Protein AF-A0A2D6UIX2-F1 (afdb_monomer_lite)

Sequence (149 aa):
KGGNSGFTLTWEEDSGSLEVVRDGSGESYEMKSVFNSKISDTGTYNLNSISSARSTLGELESLLTNLAANRSTVGANVSRLQNELQSLAGKITQGEMAVSRIEDADIAHESSSYASTQVRTQASIAILAQAKQLNVGVSDLLRGVNIGG

Structure (mmCIF, N/CA/C/O backbone):
data_AF-A0A2D6UIX2-F1
#
_entry.id   AF-A0A2D6UIX2-F1
#
loop_
_atom_site.group_PDB
_atom_site.id
_atom_site.type_symbol
_atom_site.label_atom_id
_atom_site.label_alt_id
_atom_site.label_comp_id
_atom_site.label_asym_id
_atom_site.label_entity_id
_atom_site.label_seq_id
_atom_site.pdbx_PDB_ins_code
_atom_site.Cartn_x
_atom_site.Cartn_y
_atom_site.Cartn_z
_atom_site.occupancy
_atom_site.B_iso_or_equiv
_atom_site.auth_seq_id
_atom_site.auth_comp_id
_atom_site.auth_asym_id
_atom_site.auth_atom_id
_atom_site.pdbx_PDB_model_num
ATOM 1 N N . LYS A 1 1 ? 46.952 9.189 -17.081 1.00 41.88 1 LYS A N 1
ATOM 2 C CA . LYS A 1 1 ? 46.404 7.810 -17.042 1.00 41.88 1 LYS A CA 1
ATOM 3 C C . LYS A 1 1 ? 45.793 7.597 -15.669 1.00 41.88 1 LYS A C 1
ATOM 5 O O . LYS A 1 1 ? 46.540 7.539 -14.708 1.00 41.88 1 LYS A O 1
ATOM 10 N N . GLY A 1 2 ? 44.471 7.565 -15.575 1.00 45.19 2 GLY A N 1
ATOM 11 C CA . GLY A 1 2 ? 43.763 7.378 -14.310 1.00 45.19 2 GLY A CA 1
ATOM 12 C C . GLY A 1 2 ? 42.306 7.057 -14.598 1.00 45.19 2 GLY A C 1
ATOM 13 O O . GLY A 1 2 ? 41.446 7.903 -14.408 1.00 45.19 2 GLY A O 1
ATOM 14 N N . GLY A 1 3 ? 42.058 5.878 -15.170 1.00 46.62 3 GLY A N 1
ATOM 15 C CA . GLY A 1 3 ? 40.711 5.321 -15.242 1.00 46.62 3 GLY A CA 1
ATOM 16 C C . GLY A 1 3 ? 40.429 4.638 -13.912 1.00 46.62 3 GLY A C 1
ATOM 17 O O . GLY A 1 3 ? 41.175 3.742 -13.523 1.00 46.62 3 GLY A O 1
ATOM 18 N N . ASN A 1 4 ? 39.412 5.097 -13.187 1.00 56.59 4 ASN A N 1
ATOM 19 C CA . ASN A 1 4 ? 38.916 4.399 -12.008 1.00 56.59 4 ASN A CA 1
ATOM 20 C C . ASN A 1 4 ? 38.183 3.131 -12.472 1.00 56.59 4 ASN A C 1
ATOM 22 O O . ASN A 1 4 ? 36.977 3.146 -12.695 1.00 56.59 4 ASN A O 1
ATOM 26 N N . SER A 1 5 ? 38.936 2.048 -12.640 1.00 60.38 5 SER A N 1
ATOM 27 C CA . SER A 1 5 ? 38.442 0.725 -13.038 1.00 60.38 5 SER A CA 1
ATOM 28 C C . SER A 1 5 ? 37.766 -0.048 -11.892 1.00 60.38 5 SER A C 1
ATOM 30 O O . SER A 1 5 ? 37.585 -1.255 -12.008 1.00 60.38 5 SER A O 1
ATOM 32 N N . GLY A 1 6 ? 37.458 0.606 -10.764 1.00 56.91 6 GLY A N 1
ATOM 33 C CA . GLY A 1 6 ? 37.039 -0.061 -9.526 1.00 56.91 6 GLY A CA 1
ATOM 34 C C . GLY A 1 6 ? 35.578 0.135 -9.120 1.00 56.91 6 GLY A C 1
ATOM 35 O O . GLY A 1 6 ? 35.125 -0.530 -8.194 1.00 56.91 6 GLY A O 1
ATOM 36 N N . PHE A 1 7 ? 34.821 1.020 -9.774 1.00 54.94 7 PHE A N 1
ATOM 37 C CA . PHE A 1 7 ? 33.424 1.258 -9.405 1.00 54.94 7 PHE A CA 1
ATOM 38 C C . PHE A 1 7 ? 32.479 0.467 -10.311 1.00 54.94 7 PHE A C 1
ATOM 40 O O . PHE A 1 7 ? 32.058 0.946 -11.362 1.00 54.94 7 PHE A O 1
ATOM 47 N N . THR A 1 8 ? 32.141 -0.753 -9.893 1.00 59.69 8 THR A N 1
ATOM 48 C CA . THR A 1 8 ? 31.061 -1.529 -10.514 1.00 59.69 8 THR A CA 1
ATOM 49 C C . THR A 1 8 ? 29.880 -1.521 -9.556 1.00 59.69 8 THR A C 1
ATOM 51 O O . THR A 1 8 ? 29.917 -2.181 -8.522 1.00 59.69 8 THR A O 1
ATOM 54 N N . LEU A 1 9 ? 28.835 -0.755 -9.877 1.00 56.12 9 LEU A N 1
ATOM 55 C CA . LEU A 1 9 ? 27.545 -0.866 -9.197 1.00 56.12 9 LEU A CA 1
ATOM 56 C C . LEU A 1 9 ? 26.911 -2.204 -9.594 1.00 56.12 9 LEU A C 1
ATOM 58 O O . LEU A 1 9 ? 26.192 -2.302 -10.590 1.00 56.12 9 LEU A O 1
ATOM 62 N N . THR A 1 10 ? 27.215 -3.262 -8.852 1.00 57.03 10 THR A N 1
ATOM 63 C CA . THR A 1 10 ? 26.415 -4.486 -8.863 1.00 57.03 10 THR A CA 1
ATOM 64 C C . THR A 1 10 ? 25.268 -4.275 -7.893 1.00 57.03 10 THR A C 1
ATOM 66 O O . THR A 1 10 ? 25.371 -4.604 -6.715 1.00 57.03 10 THR A O 1
ATOM 69 N N . TRP A 1 11 ? 24.201 -3.648 -8.389 1.00 53.22 11 TRP A N 1
ATOM 70 C CA . TRP A 1 11 ? 22.899 -3.724 -7.739 1.00 53.22 11 TRP A CA 1
ATOM 71 C C . TRP A 1 11 ? 22.540 -5.205 -7.618 1.00 53.22 11 TRP A C 1
ATOM 73 O O . TRP A 1 11 ? 22.717 -5.954 -8.582 1.00 53.22 11 TRP A O 1
ATOM 83 N N . GLU A 1 12 ? 22.135 -5.623 -6.426 1.00 51.25 12 GLU A N 1
ATOM 84 C CA . GLU A 1 12 ? 21.660 -6.975 -6.170 1.00 51.25 12 GLU A CA 1
ATOM 85 C C . GLU A 1 12 ? 20.454 -7.227 -7.083 1.00 51.25 12 GLU A C 1
ATOM 87 O O . GLU A 1 12 ? 19.449 -6.518 -7.023 1.00 51.25 12 GLU A O 1
ATOM 92 N N . GLU A 1 13 ? 20.598 -8.169 -8.011 1.00 57.62 13 GLU A N 1
ATOM 93 C CA . GLU A 1 13 ? 19.497 -8.642 -8.839 1.00 57.62 13 GLU A CA 1
ATOM 94 C C . GLU A 1 13 ? 18.745 -9.655 -7.979 1.00 57.62 13 GLU A C 1
ATOM 96 O O . GLU A 1 13 ? 19.031 -10.854 -8.015 1.00 57.62 13 GLU A O 1
ATOM 101 N N . ASP A 1 14 ? 17.853 -9.152 -7.119 1.00 58.03 14 ASP A N 1
ATOM 102 C CA . ASP A 1 14 ? 16.909 -10.018 -6.424 1.00 58.03 14 ASP A CA 1
ATOM 103 C C . ASP A 1 14 ? 16.042 -10.691 -7.497 1.00 58.03 14 ASP A C 1
ATOM 105 O O . ASP A 1 14 ? 15.174 -10.087 -8.139 1.00 58.03 14 ASP A O 1
ATOM 109 N N . SER A 1 15 ? 16.425 -11.931 -7.785 1.00 53.28 15 SER A N 1
ATOM 110 C CA . SER A 1 15 ? 15.892 -12.787 -8.841 1.00 53.28 15 SER A CA 1
ATOM 111 C C . SER A 1 15 ? 14.711 -13.616 -8.342 1.00 53.28 15 SER A C 1
ATOM 113 O O . SER A 1 15 ? 14.067 -14.306 -9.134 1.00 53.28 15 SER A O 1
ATOM 115 N N . GLY A 1 16 ? 14.386 -13.521 -7.050 1.00 59.56 16 GLY A N 1
ATOM 116 C CA . GLY A 1 16 ? 13.139 -14.030 -6.513 1.00 59.56 16 GLY A CA 1
ATOM 117 C C . GLY A 1 16 ? 12.016 -13.043 -6.797 1.00 59.56 16 GLY A C 1
ATOM 118 O O . GLY A 1 16 ? 12.032 -11.913 -6.316 1.00 59.56 16 GLY A O 1
ATOM 119 N N . SER A 1 17 ? 10.988 -13.462 -7.540 1.00 55.75 17 SER A N 1
ATOM 120 C CA . SER A 1 17 ? 9.680 -12.831 -7.345 1.00 55.75 17 SER A CA 1
ATOM 121 C C . SER A 1 17 ? 9.347 -12.981 -5.859 1.00 55.75 17 SER A C 1
ATOM 123 O O . SER A 1 17 ? 9.416 -14.093 -5.335 1.00 55.75 17 SER A O 1
ATOM 125 N N . LEU A 1 18 ? 9.059 -11.878 -5.163 1.00 58.31 18 LEU A N 1
ATOM 126 C CA . LEU A 1 18 ? 8.554 -11.954 -3.795 1.00 58.31 18 LEU A CA 1
ATOM 127 C C . LEU A 1 18 ? 7.285 -12.810 -3.832 1.00 58.31 18 LEU A C 1
ATOM 129 O O . LEU A 1 18 ? 6.291 -12.414 -4.447 1.00 58.31 18 LEU A O 1
ATOM 133 N N . GLU A 1 19 ? 7.356 -13.998 -3.229 1.00 55.19 19 GLU A N 1
ATOM 134 C CA . GLU A 1 19 ? 6.268 -14.966 -3.222 1.00 55.19 19 GLU A CA 1
ATOM 135 C C . GLU A 1 19 ? 5.041 -14.330 -2.559 1.00 55.19 19 GLU A C 1
ATOM 137 O O . GLU A 1 19 ? 5.005 -14.015 -1.371 1.00 55.19 19 GLU A O 1
ATOM 142 N N . VAL A 1 20 ? 4.076 -14.061 -3.428 1.00 60.78 20 VAL A N 1
ATOM 143 C CA . VAL A 1 20 ? 2.700 -13.624 -3.242 1.00 60.78 20 VAL A CA 1
ATOM 144 C C . VAL A 1 20 ? 2.187 -13.530 -1.796 1.00 60.78 20 VAL A C 1
ATOM 146 O O . VAL A 1 20 ? 1.861 -14.524 -1.144 1.00 60.78 20 VAL A O 1
ATOM 149 N N . VAL A 1 21 ? 1.904 -12.295 -1.373 1.00 60.84 21 VAL A N 1
ATOM 150 C CA . VAL A 1 21 ? 0.852 -12.021 -0.384 1.00 60.84 21 VAL A CA 1
ATOM 151 C C . VAL A 1 21 ? -0.492 -12.322 -1.053 1.00 60.84 21 VAL A C 1
ATOM 153 O O . VAL A 1 21 ? -0.865 -11.658 -2.023 1.00 60.84 21 VAL A O 1
ATOM 156 N N . ARG A 1 22 ? -1.204 -13.346 -0.563 1.00 58.53 22 ARG A N 1
ATOM 157 C CA . ARG A 1 22 ? -2.557 -13.694 -1.029 1.00 58.53 22 ARG A CA 1
ATOM 158 C C . ARG A 1 22 ? -3.487 -12.482 -0.907 1.00 58.53 22 ARG A C 1
ATOM 160 O O . ARG A 1 22 ? -3.584 -11.883 0.162 1.00 58.53 22 ARG A O 1
ATOM 167 N N . ASP A 1 23 ? -4.184 -12.155 -1.991 1.00 61.06 23 ASP A N 1
ATOM 168 C CA . ASP A 1 23 ? -5.339 -11.252 -1.988 1.00 61.06 23 ASP A CA 1
ATOM 169 C C . ASP A 1 23 ? -6.498 -11.903 -1.192 1.00 61.06 23 ASP A C 1
ATOM 171 O O . ASP A 1 23 ? -6.623 -13.128 -1.137 1.00 61.06 23 ASP A O 1
ATOM 175 N N . GLY A 1 24 ? -7.359 -11.089 -0.572 1.00 57.34 24 GLY A N 1
ATOM 176 C CA . GLY A 1 24 ? -8.613 -11.521 0.054 1.00 57.34 24 GLY A CA 1
ATOM 177 C C . GLY A 1 24 ? -9.616 -12.218 -0.884 1.00 57.34 24 GLY A C 1
ATOM 178 O O . GLY A 1 24 ? -10.601 -12.761 -0.391 1.00 57.34 24 GLY A O 1
ATOM 179 N N . SER A 1 25 ? -9.375 -12.242 -2.200 1.00 63.34 25 SER A N 1
ATOM 180 C CA . SER A 1 25 ? -10.104 -13.040 -3.200 1.00 63.34 25 SER A CA 1
ATOM 181 C C . SER A 1 25 ? -9.563 -14.468 -3.401 1.00 63.34 25 SER A C 1
ATOM 183 O O . SER A 1 25 ? -10.221 -15.277 -4.051 1.00 63.34 25 SER A O 1
ATOM 185 N N . GLY A 1 26 ? -8.396 -14.803 -2.834 1.00 60.62 26 GLY A N 1
ATOM 186 C CA . GLY A 1 26 ? -7.751 -16.114 -2.987 1.00 60.62 26 GLY A CA 1
ATOM 187 C C . GLY A 1 26 ? -6.836 -16.251 -4.210 1.00 60.62 26 GLY A C 1
ATOM 188 O O . GLY A 1 26 ? -6.153 -17.267 -4.325 1.00 60.62 26 GLY A O 1
ATOM 189 N N . GLU A 1 27 ? -6.765 -15.235 -5.073 1.00 63.59 27 GLU A N 1
ATOM 190 C CA . 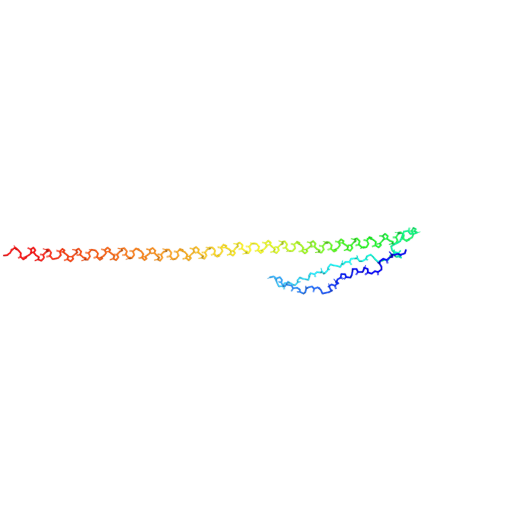GLU A 1 27 ? -5.884 -15.230 -6.243 1.00 63.59 27 GLU A CA 1
ATOM 191 C C . GLU A 1 27 ? -4.463 -14.762 -5.901 1.00 63.59 27 GLU A C 1
ATOM 193 O O . GLU A 1 27 ? -4.239 -13.831 -5.116 1.00 63.59 27 GLU A O 1
ATOM 198 N N . SER A 1 28 ? -3.484 -15.425 -6.515 1.00 55.00 28 SER A N 1
ATOM 199 C CA . SER A 1 28 ? -2.069 -15.148 -6.305 1.00 55.00 28 SER A CA 1
ATOM 200 C C . SER A 1 28 ? -1.549 -14.101 -7.295 1.00 55.00 28 SER A C 1
ATOM 202 O O . SER A 1 28 ? -1.564 -14.332 -8.500 1.00 55.00 28 SER A O 1
ATOM 204 N N . TYR A 1 29 ? -1.044 -12.964 -6.804 1.00 56.84 29 TYR A N 1
ATOM 205 C CA . TYR A 1 29 ? -0.420 -11.922 -7.631 1.00 56.84 29 TYR A CA 1
ATOM 206 C C . TYR A 1 29 ? 1.095 -11.866 -7.414 1.00 56.84 29 TYR A C 1
ATOM 208 O O . TYR A 1 29 ? 1.555 -11.422 -6.363 1.00 56.84 29 TYR A O 1
ATOM 216 N N . GLU A 1 30 ? 1.867 -12.267 -8.425 1.00 57.88 30 GLU A N 1
ATOM 217 C CA . GLU A 1 30 ? 3.325 -12.100 -8.445 1.00 57.88 30 GLU A CA 1
ATOM 218 C C . GLU A 1 30 ? 3.705 -10.649 -8.767 1.00 57.88 30 GLU A C 1
ATOM 220 O O . GLU A 1 30 ? 3.356 -10.109 -9.823 1.00 57.88 30 GLU A O 1
ATOM 225 N N . MET A 1 31 ? 4.463 -10.006 -7.875 1.00 54.78 31 MET A N 1
ATOM 226 C CA . MET A 1 31 ? 5.145 -8.757 -8.205 1.00 54.78 31 MET A CA 1
ATOM 227 C C . MET A 1 31 ? 6.375 -9.096 -9.053 1.00 54.78 31 MET A C 1
ATOM 229 O O . MET A 1 31 ? 7.320 -9.731 -8.581 1.00 54.78 31 MET A O 1
ATOM 233 N N . LYS A 1 32 ? 6.358 -8.688 -10.326 1.00 56.97 32 LYS A N 1
ATOM 234 C CA . LYS A 1 32 ? 7.511 -8.847 -11.221 1.00 56.97 32 LYS A CA 1
ATOM 235 C C . LYS A 1 32 ? 8.621 -7.874 -10.815 1.00 56.97 32 LYS A C 1
ATOM 237 O O . LYS A 1 32 ? 8.374 -6.670 -10.726 1.00 56.97 32 LYS A O 1
ATOM 242 N N . SER A 1 33 ? 9.823 -8.404 -10.582 1.00 55.25 33 SER A N 1
ATOM 243 C CA . SER A 1 33 ? 11.032 -7.619 -10.299 1.00 55.25 33 SER A CA 1
ATOM 244 C C . SER A 1 33 ? 11.364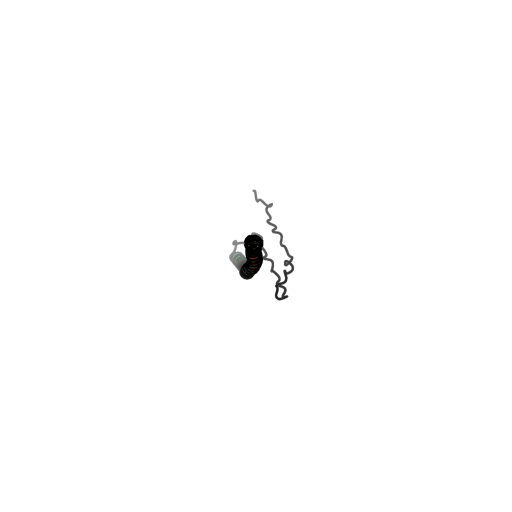 -6.678 -11.468 1.00 55.25 33 SER A C 1
ATOM 246 O O . SER A 1 33 ? 11.088 -6.986 -12.631 1.00 55.25 33 SER A O 1
ATOM 248 N N . VAL A 1 34 ? 11.915 -5.505 -11.150 1.00 55.78 34 VAL A N 1
ATOM 249 C CA . VAL A 1 34 ? 12.307 -4.467 -12.113 1.00 55.78 34 VAL A CA 1
ATOM 250 C C . VAL A 1 34 ? 13.822 -4.515 -12.270 1.00 55.78 34 VAL A C 1
ATOM 252 O O . VAL A 1 34 ? 14.550 -4.149 -11.352 1.00 55.78 34 VAL A O 1
ATOM 255 N N . PHE A 1 35 ? 14.301 -4.946 -13.436 1.00 62.19 35 PHE A N 1
ATOM 256 C CA . PHE A 1 35 ? 15.734 -5.082 -13.703 1.00 62.19 35 PHE A CA 1
ATOM 257 C C . PHE A 1 35 ? 16.383 -3.746 -14.095 1.00 62.19 35 PHE A C 1
ATOM 259 O O . PHE A 1 35 ? 15.835 -2.988 -14.900 1.00 62.19 35 PHE A O 1
ATOM 266 N N . ASN A 1 36 ? 17.592 -3.474 -13.597 1.00 52.69 36 ASN A N 1
ATOM 267 C CA . ASN A 1 36 ? 18.417 -2.360 -14.070 1.00 52.69 36 ASN A CA 1
ATOM 268 C C . ASN A 1 36 ? 19.048 -2.695 -15.432 1.00 52.69 36 ASN A C 1
ATOM 270 O O . ASN A 1 36 ? 19.835 -3.631 -15.552 1.00 52.69 36 ASN A O 1
ATOM 274 N N . SER A 1 37 ? 18.786 -1.881 -16.455 1.00 51.59 37 SER A N 1
ATOM 275 C CA . SER A 1 37 ? 19.449 -1.996 -17.756 1.00 51.59 37 SER A CA 1
ATOM 276 C C . SER A 1 37 ? 20.905 -1.507 -17.659 1.00 51.59 37 SER A C 1
ATOM 278 O O . SER A 1 37 ? 21.150 -0.319 -17.443 1.00 51.59 37 SER A O 1
ATOM 280 N N . LYS A 1 38 ? 21.895 -2.399 -17.805 1.00 54.06 38 LYS A N 1
ATOM 281 C CA . LYS A 1 38 ? 23.320 -2.018 -17.867 1.00 54.06 38 LYS A CA 1
ATOM 282 C C . LYS A 1 38 ? 23.687 -1.552 -19.281 1.00 54.06 38 LYS A C 1
ATOM 284 O O . LYS A 1 38 ? 23.538 -2.306 -20.235 1.00 54.06 38 LYS A O 1
ATOM 289 N N . ILE A 1 39 ? 24.234 -0.340 -19.410 1.00 56.56 39 ILE A N 1
ATOM 290 C CA . ILE A 1 39 ? 24.956 0.087 -20.620 1.00 56.56 39 ILE A CA 1
ATOM 291 C C . ILE A 1 39 ? 26.403 -0.364 -20.438 1.00 56.56 39 ILE A C 1
ATOM 293 O O . ILE A 1 39 ? 27.152 0.235 -19.666 1.00 56.56 39 ILE A O 1
ATOM 297 N N . SER A 1 40 ? 26.787 -1.462 -21.081 1.00 58.81 40 SER A N 1
ATOM 298 C CA . SER A 1 40 ? 28.153 -1.979 -21.015 1.00 58.81 40 SER A CA 1
ATOM 299 C C . SER A 1 40 ? 28.878 -1.790 -22.343 1.00 58.81 40 SER A C 1
ATOM 301 O O . SER A 1 40 ? 28.423 -2.260 -23.378 1.00 58.81 40 SER A O 1
ATOM 303 N N . ASP A 1 41 ? 30.050 -1.166 -22.238 1.00 55.38 41 ASP A N 1
ATOM 304 C CA . ASP A 1 41 ? 31.162 -1.161 -23.191 1.00 55.38 41 ASP A CA 1
ATOM 305 C C . ASP A 1 41 ? 31.148 -0.136 -24.347 1.00 55.38 41 ASP A C 1
ATOM 307 O O . ASP A 1 41 ? 30.257 -0.075 -25.193 1.00 55.38 41 ASP A O 1
ATOM 311 N N . THR A 1 42 ? 32.243 0.626 -24.425 1.00 57.91 42 THR A N 1
ATOM 312 C CA . THR A 1 42 ? 32.605 1.549 -25.513 1.00 57.91 42 THR A CA 1
ATOM 313 C C . THR A 1 42 ? 32.863 0.813 -26.839 1.00 57.91 42 THR A C 1
ATOM 315 O O . THR A 1 42 ? 33.034 1.456 -27.871 1.00 57.91 42 THR A O 1
ATOM 318 N N . GLY A 1 43 ? 32.922 -0.526 -26.830 1.00 60.25 43 GLY A N 1
ATOM 319 C CA . GLY A 1 43 ? 32.948 -1.372 -28.026 1.00 60.25 43 GLY A CA 1
ATOM 320 C C . GLY A 1 43 ? 31.597 -1.445 -28.750 1.00 60.25 43 GLY A C 1
ATOM 321 O O . GLY A 1 43 ? 31.537 -1.183 -29.953 1.00 60.25 43 GLY A O 1
ATOM 322 N N . THR A 1 44 ? 30.516 -1.741 -28.021 1.00 57.16 44 THR A N 1
ATOM 323 C CA . THR A 1 44 ? 29.149 -1.884 -28.565 1.00 57.16 44 THR A CA 1
ATOM 324 C C . THR A 1 44 ? 28.463 -0.531 -28.758 1.00 57.16 44 THR A C 1
ATOM 326 O O . THR A 1 44 ? 27.797 -0.316 -29.769 1.00 57.16 44 THR A O 1
ATOM 329 N N . TYR A 1 45 ? 28.680 0.406 -27.830 1.00 65.06 45 TYR A N 1
ATOM 330 C CA . TYR A 1 45 ? 28.152 1.769 -27.899 1.00 65.06 45 TYR A CA 1
ATOM 331 C C . TYR A 1 45 ? 29.241 2.712 -28.422 1.00 65.06 45 TYR A C 1
ATOM 333 O O . TYR A 1 45 ? 29.967 3.339 -27.648 1.00 65.06 45 TYR A O 1
ATOM 341 N N . ASN A 1 46 ? 29.397 2.791 -29.745 1.00 68.44 46 ASN A N 1
ATOM 342 C CA . ASN A 1 46 ? 30.421 3.631 -30.367 1.00 68.44 46 ASN A CA 1
ATOM 343 C C . ASN A 1 46 ? 29.915 4.360 -31.618 1.00 68.44 46 ASN A C 1
ATOM 345 O O . ASN A 1 46 ? 29.169 3.813 -32.426 1.00 68.44 46 ASN A O 1
ATOM 349 N N . LEU A 1 47 ? 30.384 5.597 -31.799 1.00 79.56 47 LEU A N 1
ATOM 350 C CA . LEU A 1 47 ? 29.988 6.489 -32.897 1.00 79.56 47 LEU A CA 1
ATOM 351 C C . LEU A 1 47 ? 31.100 6.671 -33.945 1.00 79.56 47 LEU A C 1
ATOM 353 O O . LEU A 1 47 ? 31.071 7.614 -34.731 1.00 79.56 47 LEU A O 1
ATOM 357 N N . ASN A 1 48 ? 32.100 5.785 -33.955 1.00 79.81 48 ASN A N 1
ATOM 358 C CA . ASN A 1 48 ? 33.305 5.938 -34.780 1.00 79.81 48 ASN A CA 1
ATOM 359 C C . ASN A 1 48 ? 33.062 5.673 -36.278 1.00 79.81 48 ASN A C 1
ATOM 361 O O . ASN A 1 48 ? 33.911 5.989 -37.108 1.00 79.81 48 ASN A O 1
ATOM 365 N N . SER A 1 49 ? 31.921 5.081 -36.638 1.00 79.94 49 SER A N 1
ATOM 366 C CA . SER A 1 49 ? 31.504 4.847 -38.020 1.00 79.94 49 SER A CA 1
ATOM 367 C C . SER A 1 49 ? 29.984 4.954 -38.148 1.00 79.94 49 SER A C 1
ATOM 369 O O . SER A 1 49 ? 29.255 4.773 -37.174 1.00 79.94 49 SER A O 1
ATOM 371 N N . ILE A 1 50 ? 29.484 5.175 -39.367 1.00 81.75 50 ILE A N 1
ATOM 372 C CA . ILE A 1 50 ? 28.034 5.201 -39.632 1.00 81.75 50 ILE A CA 1
ATOM 373 C C . ILE A 1 50 ? 27.385 3.859 -39.251 1.00 81.75 50 ILE A C 1
ATOM 375 O O . ILE A 1 50 ? 26.285 3.841 -38.705 1.00 81.75 50 ILE A O 1
ATOM 379 N N . SER A 1 51 ? 28.065 2.734 -39.495 1.00 81.94 51 SER A N 1
ATOM 380 C CA . SER A 1 51 ? 27.541 1.407 -39.148 1.00 81.94 51 SER A CA 1
ATOM 381 C C . SER A 1 51 ? 27.427 1.219 -37.636 1.00 81.94 51 SER A C 1
ATOM 383 O O . SER A 1 51 ? 26.388 0.780 -37.153 1.00 81.94 51 SER A O 1
ATOM 385 N N . SER A 1 52 ? 28.466 1.581 -36.881 1.00 78.00 52 SER A N 1
ATOM 386 C CA . SER A 1 52 ? 28.465 1.432 -35.423 1.00 78.00 52 SER A CA 1
ATOM 387 C C . SER A 1 52 ? 27.517 2.409 -34.727 1.00 78.00 52 SER A C 1
ATOM 389 O O . SER A 1 52 ? 26.857 2.026 -33.762 1.00 78.00 52 SER A O 1
ATOM 391 N N . ALA A 1 53 ? 27.342 3.617 -35.271 1.00 79.75 53 ALA A N 1
ATOM 392 C CA . ALA A 1 53 ? 26.328 4.555 -34.799 1.00 79.75 53 ALA A CA 1
ATOM 393 C C . ALA A 1 53 ? 24.899 4.005 -34.977 1.00 79.75 53 ALA A C 1
ATOM 395 O O . ALA A 1 53 ? 24.072 4.155 -34.080 1.00 79.75 53 ALA A O 1
ATOM 396 N N . ARG A 1 54 ? 24.609 3.318 -36.095 1.00 82.94 54 ARG A N 1
ATOM 397 C CA . ARG A 1 54 ? 23.303 2.668 -36.321 1.00 82.94 54 ARG A CA 1
ATOM 398 C C . ARG A 1 54 ? 23.057 1.498 -35.369 1.00 82.94 54 ARG A C 1
ATOM 400 O O . ARG A 1 54 ? 21.951 1.379 -34.855 1.00 82.94 54 ARG A O 1
ATOM 407 N N . SER A 1 55 ? 24.068 0.671 -35.107 1.00 81.12 55 SER A N 1
ATOM 408 C CA . SER A 1 55 ? 23.965 -0.406 -34.110 1.00 81.12 55 SER A CA 1
ATOM 409 C C . SER A 1 55 ? 23.744 0.150 -32.702 1.00 81.12 55 SER A C 1
ATOM 411 O O . SER A 1 55 ? 22.828 -0.282 -32.013 1.00 81.12 55 SER A O 1
ATOM 413 N N . THR A 1 56 ? 24.511 1.174 -32.316 1.00 80.31 56 THR A N 1
ATOM 414 C CA . THR A 1 56 ? 24.367 1.869 -31.026 1.00 80.31 56 THR A CA 1
ATOM 415 C C . THR A 1 56 ? 22.956 2.435 -30.843 1.00 80.31 56 THR A C 1
ATOM 417 O O . THR A 1 56 ? 22.386 2.330 -29.760 1.00 80.31 56 THR A O 1
ATOM 420 N N . LEU A 1 57 ? 22.373 3.016 -31.898 1.00 83.38 57 LEU A N 1
ATOM 421 C CA . LEU A 1 57 ? 21.004 3.529 -31.864 1.00 83.38 57 LEU A CA 1
ATOM 422 C C . LEU A 1 57 ? 19.978 2.415 -31.601 1.00 83.38 57 LEU A C 1
ATOM 424 O O . LEU A 1 57 ? 19.126 2.587 -30.736 1.00 83.38 57 LEU A O 1
ATOM 428 N N . GLY A 1 58 ? 20.092 1.270 -32.280 1.00 83.25 58 GLY A N 1
ATOM 429 C CA . GLY A 1 58 ? 19.183 0.136 -32.072 1.00 83.25 58 GLY A CA 1
ATOM 430 C C . GLY A 1 58 ? 19.252 -0.444 -30.653 1.00 83.25 58 GLY A C 1
ATOM 431 O O . GLY A 1 58 ? 18.222 -0.753 -30.055 1.00 83.25 58 GLY A O 1
ATOM 432 N N . GLU A 1 59 ? 20.450 -0.523 -30.069 1.00 80.06 59 GLU A N 1
ATOM 433 C CA . GLU A 1 59 ? 20.617 -0.952 -28.672 1.00 80.06 59 GLU A CA 1
ATOM 434 C C . GLU A 1 59 ? 19.979 0.044 -27.688 1.00 80.06 59 GLU A C 1
ATOM 436 O O . GLU A 1 59 ? 19.295 -0.353 -26.743 1.00 80.06 59 GLU A O 1
ATOM 441 N N . LEU A 1 60 ? 20.134 1.353 -27.926 1.00 79.94 60 LEU A N 1
ATOM 442 C CA . LEU A 1 60 ? 19.486 2.388 -27.114 1.00 79.94 60 LEU A CA 1
ATOM 443 C C . LEU A 1 60 ? 17.954 2.349 -27.225 1.00 79.94 60 LEU A C 1
ATOM 445 O O . LEU A 1 60 ? 17.274 2.535 -26.217 1.00 79.94 60 LEU A O 1
ATOM 449 N N . GLU A 1 61 ? 17.400 2.077 -28.409 1.00 85.69 61 GLU A N 1
ATOM 450 C CA . GLU A 1 61 ? 15.955 1.889 -28.607 1.00 85.69 61 GLU A CA 1
ATOM 451 C C . GLU A 1 61 ? 15.425 0.679 -27.821 1.00 85.69 61 GLU A C 1
ATOM 453 O O . GLU A 1 61 ? 14.377 0.760 -27.168 1.00 85.69 61 GLU A O 1
ATOM 458 N N . SER A 1 62 ? 16.177 -0.424 -27.811 1.00 80.06 62 SER A N 1
ATOM 459 C CA . SER A 1 62 ? 15.859 -1.617 -27.017 1.00 80.06 62 SER A CA 1
ATOM 460 C C . SER A 1 62 ? 15.898 -1.321 -25.513 1.00 80.06 62 SER A C 1
ATOM 462 O O . SER A 1 62 ? 14.950 -1.616 -24.779 1.00 80.06 62 SER A O 1
ATOM 464 N N . LEU A 1 63 ? 16.950 -0.646 -25.042 1.00 78.44 63 LEU A N 1
ATOM 465 C CA . LEU A 1 63 ? 17.076 -0.220 -23.646 1.00 78.44 63 LEU A CA 1
ATOM 466 C C . LEU A 1 63 ? 15.949 0.722 -23.216 1.00 78.44 63 LEU A C 1
ATOM 468 O O . LEU A 1 63 ? 15.424 0.581 -22.110 1.00 78.44 63 LEU A O 1
ATOM 472 N N . LEU A 1 64 ? 15.563 1.666 -24.075 1.00 82.44 64 LEU A N 1
ATOM 473 C CA . LEU A 1 64 ? 14.472 2.597 -23.808 1.00 82.44 64 LEU A CA 1
ATOM 474 C C . LEU A 1 64 ? 13.125 1.871 -23.736 1.00 82.44 64 LEU A C 1
ATOM 476 O O . LEU A 1 64 ? 12.321 2.165 -22.851 1.00 82.44 64 LEU A O 1
ATOM 480 N N . THR A 1 65 ? 12.911 0.879 -24.601 1.00 86.50 65 THR A N 1
ATOM 481 C CA . THR A 1 65 ? 11.732 0.004 -24.557 1.00 86.50 65 THR A CA 1
ATOM 482 C C . THR A 1 65 ? 11.670 -0.780 -23.244 1.00 86.50 65 THR A C 1
ATOM 484 O O . THR A 1 65 ? 10.638 -0.783 -22.572 1.00 86.50 65 THR A O 1
ATOM 487 N N . ASN A 1 66 ? 12.790 -1.366 -22.814 1.00 79.88 66 ASN A N 1
ATOM 488 C CA . ASN A 1 66 ? 12.880 -2.077 -21.537 1.00 79.88 66 ASN A CA 1
ATOM 489 C C . ASN A 1 66 ? 12.649 -1.144 -20.339 1.00 79.88 66 ASN A C 1
ATOM 491 O O . ASN A 1 66 ? 11.909 -1.483 -19.417 1.00 79.88 66 ASN A O 1
ATOM 495 N N . LEU A 1 67 ? 13.212 0.068 -20.363 1.00 80.00 67 LEU A N 1
ATOM 496 C CA . LEU A 1 67 ? 12.972 1.076 -19.330 1.00 80.00 67 LEU A CA 1
ATOM 497 C C . LEU A 1 67 ? 11.494 1.488 -19.274 1.00 80.00 67 LEU A C 1
ATOM 499 O O . LEU A 1 67 ? 10.942 1.650 -18.185 1.00 80.00 67 LEU A O 1
ATOM 503 N N . ALA A 1 68 ? 10.843 1.655 -20.425 1.00 84.94 68 ALA A N 1
ATOM 504 C CA . ALA A 1 68 ? 9.417 1.955 -20.493 1.00 84.94 68 ALA A CA 1
ATOM 505 C C . ALA A 1 68 ? 8.571 0.811 -19.906 1.00 84.94 68 ALA A C 1
ATOM 507 O O . ALA A 1 68 ? 7.660 1.077 -19.120 1.00 84.94 68 ALA A O 1
ATOM 508 N N . ALA A 1 69 ? 8.912 -0.446 -20.209 1.00 81.56 69 ALA A N 1
ATOM 509 C CA . ALA A 1 69 ? 8.263 -1.622 -19.629 1.00 81.56 69 ALA A CA 1
ATOM 510 C C . ALA A 1 69 ? 8.436 -1.674 -18.101 1.00 81.56 69 ALA A C 1
ATOM 512 O O . ALA A 1 69 ? 7.459 -1.813 -17.367 1.00 81.56 69 ALA A O 1
ATOM 513 N N . ASN A 1 70 ? 9.653 -1.447 -17.608 1.00 76.94 70 ASN A N 1
ATOM 514 C CA . ASN A 1 70 ? 9.948 -1.353 -16.179 1.00 76.94 70 ASN A CA 1
ATOM 515 C C . ASN A 1 70 ? 9.135 -0.246 -15.487 1.00 76.94 70 ASN A C 1
ATOM 517 O O . ASN A 1 70 ? 8.517 -0.482 -14.448 1.00 76.94 70 ASN A O 1
ATOM 521 N N . ARG A 1 71 ? 9.070 0.956 -16.079 1.00 83.88 71 ARG A N 1
ATOM 522 C CA . ARG A 1 71 ? 8.244 2.064 -15.563 1.00 83.88 71 ARG A CA 1
ATOM 523 C C . ARG A 1 71 ? 6.757 1.719 -15.551 1.00 83.88 71 ARG A C 1
ATOM 525 O O . ARG A 1 71 ? 6.061 2.132 -14.627 1.00 83.88 71 ARG A O 1
ATOM 532 N N . SER A 1 72 ? 6.278 0.969 -16.542 1.00 86.75 72 SER A N 1
ATOM 533 C CA . SER A 1 72 ? 4.896 0.486 -16.587 1.00 86.75 72 SER A CA 1
ATOM 534 C C . SER A 1 72 ? 4.599 -0.472 -15.429 1.00 86.75 72 SER A C 1
ATOM 536 O O . SER A 1 72 ? 3.612 -0.266 -14.724 1.00 86.75 72 SER A O 1
ATOM 538 N N . THR A 1 73 ? 5.486 -1.433 -15.154 1.00 82.94 73 THR A N 1
ATOM 539 C CA . THR A 1 73 ? 5.361 -2.354 -14.010 1.00 82.94 73 THR A CA 1
ATOM 540 C C . THR A 1 73 ? 5.349 -1.609 -12.675 1.00 82.94 73 THR A C 1
ATOM 542 O O . THR A 1 73 ? 4.481 -1.854 -11.838 1.00 82.94 73 THR A O 1
ATOM 545 N N . VAL A 1 74 ? 6.257 -0.645 -12.481 1.00 83.94 74 VAL A N 1
ATOM 546 C CA . VAL A 1 74 ? 6.256 0.205 -11.276 1.00 83.94 74 VAL A CA 1
ATOM 547 C C . VAL A 1 74 ? 4.948 0.988 -11.162 1.00 83.94 74 VAL A C 1
ATOM 549 O O . VAL A 1 74 ? 4.356 1.026 -10.086 1.00 83.94 74 VAL A O 1
ATOM 552 N N . GLY A 1 75 ? 4.466 1.573 -12.261 1.00 87.69 75 GLY A N 1
ATOM 553 C CA . GLY A 1 75 ? 3.189 2.285 -12.295 1.00 87.69 75 GLY A CA 1
ATOM 554 C C . GLY A 1 75 ? 2.015 1.400 -11.873 1.00 87.69 75 GLY A C 1
ATOM 555 O O . GLY A 1 75 ? 1.227 1.803 -11.022 1.00 87.69 75 GLY A O 1
ATOM 556 N N . ALA A 1 76 ? 1.946 0.170 -12.388 1.00 85.06 76 ALA A N 1
ATOM 557 C CA . ALA A 1 76 ? 0.925 -0.803 -12.008 1.00 85.06 76 ALA A CA 1
ATOM 558 C C . ALA A 1 76 ? 0.989 -1.165 -10.512 1.00 85.06 76 ALA A C 1
ATOM 560 O O . ALA A 1 76 ? -0.044 -1.198 -9.837 1.00 85.06 76 ALA A O 1
ATOM 561 N N . ASN A 1 77 ? 2.195 -1.369 -9.972 1.00 81.44 77 ASN A N 1
ATOM 562 C CA . ASN A 1 77 ? 2.396 -1.633 -8.545 1.00 81.44 77 ASN A CA 1
ATOM 563 C C . ASN A 1 77 ? 1.936 -0.448 -7.682 1.00 81.44 77 ASN A C 1
ATOM 565 O O . ASN A 1 77 ? 1.236 -0.647 -6.690 1.00 81.44 77 ASN A O 1
ATOM 569 N N . VAL A 1 78 ? 2.256 0.788 -8.082 1.00 89.25 78 VAL A N 1
ATOM 570 C CA . VAL A 1 78 ? 1.792 2.005 -7.395 1.00 89.25 78 VAL A CA 1
ATOM 571 C C . VAL A 1 78 ? 0.267 2.116 -7.437 1.00 89.25 78 VAL A C 1
ATOM 573 O O . VAL A 1 78 ? -0.340 2.394 -6.406 1.00 89.25 78 VAL A O 1
ATOM 576 N N . SER A 1 79 ? -0.372 1.844 -8.578 1.00 88.25 79 SER A N 1
ATOM 577 C CA . SER A 1 79 ? -1.838 1.841 -8.675 1.00 88.25 79 SER A CA 1
ATOM 578 C C . SER A 1 79 ? -2.477 0.809 -7.744 1.00 88.25 79 SER A C 1
ATOM 580 O O . SER A 1 79 ? -3.475 1.107 -7.092 1.00 88.25 79 SER A O 1
ATOM 582 N N . ARG A 1 80 ? -1.890 -0.388 -7.613 1.00 85.62 80 ARG A N 1
ATOM 583 C CA . ARG A 1 80 ? -2.340 -1.380 -6.622 1.00 85.62 80 ARG A CA 1
ATOM 584 C C . ARG A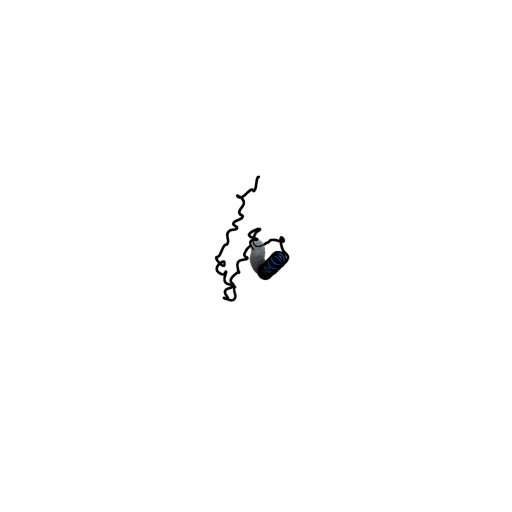 1 80 ? -2.200 -0.872 -5.193 1.00 85.62 80 ARG A C 1
ATOM 586 O O . ARG A 1 80 ? -3.163 -0.962 -4.441 1.00 85.62 80 ARG A O 1
ATOM 593 N N . LEU A 1 81 ? -1.042 -0.322 -4.829 1.00 87.94 81 LEU A N 1
ATOM 594 C CA . LEU A 1 81 ? -0.817 0.226 -3.488 1.00 87.94 81 LEU A CA 1
ATOM 595 C C . LEU A 1 81 ? -1.821 1.338 -3.159 1.00 87.94 81 LEU A C 1
ATOM 597 O O . LEU A 1 81 ? -2.343 1.384 -2.051 1.00 87.94 81 LEU A O 1
ATOM 601 N N . GLN A 1 82 ? -2.141 2.196 -4.129 1.00 92.56 82 GLN A N 1
ATOM 602 C CA . GLN A 1 82 ? -3.155 3.239 -3.971 1.00 92.56 82 GLN A CA 1
ATOM 603 C C . GLN A 1 82 ? -4.563 2.663 -3.766 1.00 92.56 82 GLN A C 1
ATOM 605 O O . GLN A 1 82 ? -5.300 3.165 -2.917 1.00 92.56 82 GLN A O 1
ATOM 610 N N . ASN A 1 83 ? -4.933 1.612 -4.504 1.00 90.94 83 ASN A N 1
ATOM 611 C CA . ASN A 1 83 ? -6.223 0.937 -4.336 1.00 90.94 83 ASN A CA 1
ATOM 612 C C . ASN A 1 83 ? -6.329 0.230 -2.978 1.00 90.94 83 ASN A C 1
ATOM 614 O O . ASN A 1 83 ? -7.342 0.370 -2.294 1.00 90.94 83 ASN A O 1
ATOM 618 N N . GLU A 1 84 ? -5.281 -0.483 -2.557 1.00 90.31 84 GLU A N 1
ATOM 619 C CA . GLU A 1 84 ? -5.264 -1.160 -1.256 1.00 90.31 84 GLU A CA 1
ATOM 620 C C . GLU A 1 84 ? -5.305 -0.149 -0.107 1.00 90.31 84 GLU A C 1
ATOM 622 O O . GLU A 1 84 ? -6.039 -0.342 0.857 1.00 90.31 84 GLU A O 1
ATOM 627 N N . LEU A 1 85 ? -4.602 0.981 -0.238 1.00 93.19 85 LEU A N 1
ATOM 628 C CA . LEU A 1 85 ? -4.655 2.066 0.738 1.00 93.19 85 LEU A CA 1
ATOM 629 C C . LEU A 1 85 ? -6.069 2.647 0.861 1.00 93.19 85 LEU A C 1
ATOM 631 O O . LEU A 1 85 ? -6.541 2.849 1.977 1.00 93.19 85 LEU A O 1
ATOM 635 N N . GLN A 1 86 ? -6.766 2.884 -0.254 1.00 94.69 86 GLN A N 1
ATOM 636 C CA . GLN A 1 86 ? -8.156 3.359 -0.223 1.00 94.69 86 GLN A CA 1
ATOM 637 C C . GLN A 1 86 ? -9.102 2.333 0.411 1.00 94.69 86 GLN A C 1
ATOM 639 O O . GLN A 1 86 ? -9.931 2.692 1.248 1.00 94.69 86 GLN A O 1
ATOM 644 N N . SER A 1 87 ? -8.950 1.054 0.060 1.00 92.56 87 SER A N 1
ATOM 645 C CA . SER A 1 87 ? -9.707 -0.050 0.663 1.00 92.56 87 SER A CA 1
ATOM 646 C C . SER A 1 87 ? -9.478 -0.123 2.177 1.00 92.56 87 SER A C 1
ATOM 648 O O . SER A 1 87 ? -10.431 -0.187 2.958 1.00 92.56 87 SER A O 1
ATOM 650 N N . LEU A 1 88 ? -8.219 -0.037 2.614 1.00 93.62 88 LEU A N 1
ATOM 651 C CA . LEU A 1 88 ? -7.838 -0.056 4.022 1.00 93.62 88 LEU A CA 1
ATOM 652 C C . LEU A 1 88 ? -8.362 1.170 4.779 1.00 93.62 88 LEU A C 1
ATOM 654 O O . LEU A 1 88 ? -8.899 1.012 5.870 1.00 93.62 88 LEU A O 1
ATOM 658 N N . ALA A 1 89 ? -8.276 2.369 4.202 1.00 95.25 89 ALA A N 1
ATOM 659 C CA . ALA A 1 89 ? -8.839 3.579 4.799 1.00 95.25 89 ALA A CA 1
ATOM 660 C C . ALA A 1 89 ? -10.362 3.455 5.010 1.00 95.25 89 ALA A C 1
ATOM 662 O O . ALA A 1 89 ? -10.884 3.828 6.063 1.00 95.25 89 ALA A O 1
ATOM 663 N N . GLY A 1 90 ? -11.077 2.849 4.055 1.00 93.44 90 GLY A N 1
ATOM 664 C CA . GLY A 1 90 ? -12.495 2.517 4.216 1.00 93.44 90 GLY A CA 1
ATOM 665 C C . GLY A 1 90 ? -12.748 1.526 5.359 1.00 93.44 90 GLY A C 1
ATOM 666 O O . GLY A 1 90 ? -13.650 1.727 6.170 1.00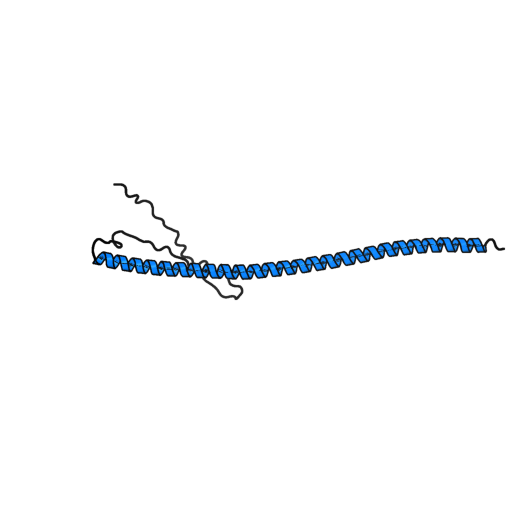 93.44 90 GLY A O 1
ATOM 667 N N . LYS A 1 91 ? -11.918 0.484 5.488 1.00 94.12 91 LYS A N 1
ATOM 668 C CA . LYS A 1 91 ? -12.015 -0.484 6.598 1.00 94.12 91 LYS A CA 1
ATOM 669 C C . LYS A 1 91 ? -11.729 0.155 7.958 1.00 94.12 91 LYS A C 1
ATOM 671 O O . LYS A 1 91 ? -12.423 -0.166 8.918 1.00 94.12 91 LYS A O 1
ATOM 676 N N . ILE A 1 92 ? -10.747 1.055 8.040 1.00 95.62 92 ILE A N 1
ATOM 677 C CA . ILE A 1 92 ? -10.407 1.783 9.271 1.00 95.62 92 ILE A CA 1
ATOM 678 C C . ILE A 1 92 ? -11.587 2.644 9.710 1.00 95.62 92 ILE A C 1
ATOM 680 O O . ILE A 1 92 ? -12.060 2.473 10.826 1.00 95.62 92 ILE A O 1
ATOM 684 N N . THR A 1 93 ? -12.127 3.484 8.824 1.00 94.94 93 THR A N 1
ATOM 685 C CA . THR A 1 93 ? -13.273 4.346 9.171 1.00 94.94 93 THR A CA 1
ATOM 686 C C . THR A 1 93 ? -14.500 3.529 9.579 1.00 94.94 93 THR A C 1
ATOM 688 O O . THR A 1 93 ? -15.178 3.862 10.549 1.00 94.94 93 THR A O 1
ATOM 691 N N . GLN A 1 94 ? -14.769 2.407 8.904 1.00 93.44 94 GLN A N 1
ATOM 692 C CA . GLN A 1 94 ? -15.842 1.498 9.303 1.00 93.44 94 GLN A CA 1
ATOM 693 C C . GLN A 1 94 ? -15.585 0.832 10.665 1.00 93.44 94 GLN A C 1
ATOM 695 O O . GLN A 1 94 ? -16.531 0.651 11.437 1.00 93.44 94 GLN A O 1
ATOM 700 N N . GLY A 1 95 ? -14.335 0.478 10.966 1.00 95.81 95 GLY A N 1
ATOM 701 C CA . GLY A 1 95 ? -13.920 -0.061 12.259 1.00 95.81 95 GLY A CA 1
ATOM 702 C C . GLY A 1 95 ? -14.062 0.962 13.384 1.00 95.81 95 GLY A C 1
ATOM 703 O O . GLY A 1 95 ? -14.687 0.663 14.395 1.00 95.81 95 GLY A O 1
ATOM 704 N N . GLU A 1 96 ? -13.575 2.184 13.179 1.00 96.00 96 GLU A N 1
ATOM 705 C CA . GLU A 1 96 ? -13.716 3.301 14.121 1.00 96.00 96 GLU A CA 1
ATOM 706 C C . GLU A 1 96 ? -15.190 3.614 14.404 1.00 96.00 96 GLU A C 1
ATOM 708 O O . GLU A 1 96 ? -15.581 3.739 15.562 1.00 96.00 96 GLU A O 1
ATOM 713 N N . MET A 1 97 ? -16.045 3.644 13.373 1.00 95.75 97 MET A N 1
ATOM 714 C CA . MET A 1 97 ? -17.494 3.808 13.553 1.00 95.75 97 MET A CA 1
ATOM 715 C C . MET A 1 97 ? -18.127 2.656 14.344 1.00 95.75 97 MET A C 1
ATOM 717 O O . MET A 1 97 ? -19.059 2.881 15.116 1.00 95.75 97 MET A O 1
ATOM 721 N N . ALA A 1 98 ? -17.672 1.418 14.137 1.00 95.75 98 ALA A N 1
ATOM 722 C CA . ALA A 1 98 ? -18.175 0.267 14.882 1.00 95.75 98 ALA A CA 1
ATOM 723 C C . ALA A 1 98 ? -17.758 0.331 16.358 1.00 95.75 98 ALA A C 1
ATOM 725 O O . ALA A 1 98 ? -18.598 0.106 17.225 1.00 95.75 98 ALA A O 1
ATOM 726 N N . VAL A 1 99 ? -16.502 0.694 16.638 1.00 95.88 99 VAL A N 1
ATOM 727 C CA . VAL A 1 99 ? -15.995 0.897 18.003 1.00 95.88 99 VAL A CA 1
ATOM 728 C C . VAL A 1 99 ? -16.749 2.031 18.691 1.00 95.88 99 VAL A C 1
ATOM 730 O O . VAL A 1 99 ? -17.295 1.811 19.763 1.00 95.88 99 VAL A O 1
ATOM 733 N N . SER A 1 100 ? -16.893 3.189 18.041 1.00 96.69 100 SER A N 1
ATOM 734 C CA . SER A 1 100 ? -17.658 4.322 18.577 1.00 96.69 100 SER A CA 1
ATOM 735 C C . SER A 1 100 ? -19.101 3.940 18.921 1.00 96.69 100 SER A C 1
ATOM 737 O O . SER A 1 100 ? -19.604 4.335 19.965 1.00 96.69 100 SER A O 1
ATOM 739 N N . ARG A 1 101 ? -19.765 3.107 18.105 1.00 95.12 101 ARG A N 1
ATOM 740 C CA . ARG A 1 101 ? -21.114 2.601 18.421 1.00 95.12 101 ARG A CA 1
ATOM 741 C C . ARG A 1 101 ? -21.148 1.666 19.628 1.00 95.12 101 ARG A C 1
ATOM 743 O O . ARG A 1 101 ? -22.153 1.657 20.332 1.00 95.12 101 ARG A O 1
ATOM 750 N N . ILE A 1 102 ? -20.112 0.850 19.824 1.00 93.25 102 ILE A N 1
ATOM 751 C CA . ILE A 1 102 ? -19.998 -0.026 20.997 1.00 93.25 102 ILE A CA 1
ATOM 752 C C . ILE A 1 102 ? -19.768 0.830 22.243 1.00 93.25 102 ILE A C 1
ATOM 754 O O . ILE A 1 102 ? -20.499 0.677 23.214 1.00 93.25 102 ILE A O 1
ATOM 758 N N . GLU A 1 103 ? -18.833 1.780 22.182 1.00 95.88 103 GLU A N 1
ATOM 759 C CA . GLU A 1 103 ? -18.553 2.710 23.279 1.00 95.88 103 GLU A CA 1
ATOM 760 C C . GLU A 1 103 ? -19.798 3.516 23.667 1.00 95.88 103 GLU A C 1
ATOM 762 O O . GLU A 1 103 ? -20.160 3.557 24.841 1.00 95.88 103 GLU A O 1
ATOM 767 N N . ASP A 1 104 ? -20.516 4.083 22.695 1.00 96.19 104 ASP A N 1
ATOM 768 C CA . ASP A 1 104 ? -21.757 4.819 22.950 1.00 96.19 104 ASP A CA 1
ATOM 769 C C . ASP A 1 104 ? -22.848 3.921 23.559 1.00 96.19 104 ASP A C 1
ATOM 771 O O . ASP A 1 104 ? -23.593 4.362 24.437 1.00 96.19 104 ASP A O 1
ATOM 775 N N . ALA A 1 105 ? -22.955 2.659 23.128 1.00 94.81 105 ALA A N 1
ATOM 776 C CA . ALA A 1 105 ? -23.914 1.705 23.685 1.00 94.81 105 ALA A CA 1
ATOM 777 C C . ALA A 1 105 ? -23.569 1.312 25.131 1.00 94.81 105 ALA A C 1
ATOM 779 O O . ALA A 1 105 ? -24.465 1.263 25.979 1.00 94.81 105 ALA A O 1
ATOM 780 N N . ASP A 1 106 ? -22.289 1.091 25.427 1.00 95.19 106 ASP A N 1
ATOM 781 C CA . ASP A 1 106 ? -21.804 0.777 26.772 1.00 95.19 106 ASP A CA 1
ATOM 782 C C . ASP A 1 106 ? -21.984 1.979 27.713 1.00 95.19 106 ASP A C 1
ATOM 784 O O . ASP A 1 106 ? -22.489 1.828 28.829 1.00 95.19 106 ASP A O 1
ATOM 788 N N . ILE A 1 107 ? -21.687 3.197 27.245 1.00 94.75 107 ILE A N 1
ATOM 789 C CA . ILE A 1 107 ? -21.953 4.441 27.983 1.00 94.75 107 ILE A CA 1
ATOM 790 C C . ILE A 1 107 ? -23.460 4.621 28.215 1.00 94.75 107 ILE A C 1
ATOM 792 O O . ILE A 1 107 ? -23.881 4.993 29.315 1.00 94.75 107 ILE A O 1
ATOM 796 N N . ALA A 1 108 ? -24.305 4.349 27.217 1.00 94.94 108 ALA A N 1
ATOM 797 C CA . ALA A 1 108 ? -25.759 4.411 27.364 1.00 94.94 108 ALA A CA 1
ATOM 798 C C . ALA A 1 108 ? -26.282 3.385 28.388 1.00 94.94 108 ALA A C 1
ATOM 800 O O . ALA A 1 108 ? -27.193 3.689 29.167 1.00 94.94 108 ALA A O 1
ATOM 801 N N . HIS A 1 109 ? -25.697 2.185 28.426 1.00 96.06 109 HIS A N 1
ATOM 802 C CA . HIS A 1 109 ? -26.040 1.158 29.405 1.00 96.06 109 HIS A CA 1
ATOM 803 C C . HIS A 1 109 ? -25.642 1.574 30.826 1.00 96.06 109 HIS A C 1
ATOM 805 O O . HIS A 1 109 ? -26.483 1.563 31.730 1.00 96.06 109 HIS A O 1
ATOM 811 N N . GLU A 1 110 ? -24.395 2.010 31.014 1.00 94.81 110 GLU A N 1
ATOM 812 C CA . GLU A 1 110 ? -23.880 2.443 32.314 1.00 94.81 110 GLU A CA 1
ATOM 813 C C . GLU A 1 110 ? -24.627 3.679 32.829 1.00 94.81 110 GLU A C 1
ATOM 815 O O . GLU A 1 110 ? -25.074 3.707 33.975 1.00 94.81 110 GLU A O 1
ATOM 820 N N . SER A 1 111 ? -24.867 4.678 31.974 1.00 93.75 111 SER A N 1
ATOM 821 C CA . SER A 1 111 ? -25.634 5.876 32.345 1.00 93.75 111 SER A CA 1
ATOM 822 C C . SER A 1 111 ? -27.077 5.552 32.742 1.00 93.75 111 SER A C 1
ATOM 824 O O . SER A 1 111 ? -27.585 6.119 33.712 1.00 93.75 111 SER A O 1
ATOM 826 N N . SER A 1 112 ? -27.726 4.598 32.066 1.00 95.00 112 SER A N 1
ATOM 827 C CA . SER A 1 112 ? -29.068 4.123 32.430 1.00 95.00 112 SER A CA 1
ATOM 828 C C . SER A 1 112 ? -29.070 3.379 33.768 1.00 95.00 112 SER A C 1
ATOM 830 O O . SER A 1 112 ? -29.956 3.596 34.600 1.00 95.00 112 SER A O 1
ATOM 832 N N . SER A 1 113 ? -28.068 2.526 34.002 1.00 95.00 113 SER A N 1
ATOM 833 C CA . SER A 1 113 ? -27.881 1.804 35.266 1.00 95.00 113 SER A CA 1
ATOM 834 C C . SER A 1 113 ? -27.627 2.765 36.433 1.00 95.00 113 SER A C 1
ATOM 836 O O . SER A 1 113 ? -28.284 2.682 37.479 1.00 95.00 113 SER A O 1
ATOM 838 N N . TYR A 1 114 ? -26.749 3.748 36.227 1.00 96.12 114 TYR A N 1
ATOM 839 C CA . TYR A 1 114 ? -26.458 4.809 37.184 1.00 96.12 114 TYR A CA 1
ATOM 840 C C . TYR A 1 114 ? -27.702 5.649 37.493 1.00 96.12 114 TYR A C 1
ATOM 842 O O . TYR A 1 114 ? -28.043 5.836 38.663 1.00 96.12 114 TYR A O 1
ATOM 850 N N . ALA A 1 115 ? -28.439 6.096 36.470 1.00 95.62 115 ALA A N 1
ATOM 851 C CA . ALA A 1 115 ? -29.674 6.857 36.647 1.00 95.62 115 ALA A CA 1
ATOM 852 C C . ALA A 1 115 ? -30.742 6.054 37.409 1.00 95.62 115 ALA A C 1
ATOM 854 O O . ALA A 1 115 ? -31.355 6.574 38.341 1.00 95.62 115 ALA A O 1
ATOM 855 N N . SER A 1 116 ? -30.929 4.774 37.072 1.00 93.94 116 SER A N 1
ATOM 856 C CA . SER A 1 116 ? -31.852 3.879 37.783 1.00 93.94 116 SER A CA 1
ATOM 857 C C . SER A 1 116 ? -31.461 3.711 39.251 1.00 93.94 116 SER A C 1
ATOM 859 O O . SER A 1 116 ? -32.298 3.838 40.150 1.00 93.94 116 SER A O 1
ATOM 861 N N . THR A 1 117 ? -30.169 3.507 39.512 1.00 95.81 117 THR A N 1
ATOM 862 C CA . THR A 1 117 ? -29.623 3.415 40.869 1.00 95.81 117 THR A CA 1
ATOM 863 C C . THR A 1 117 ? -29.859 4.711 41.640 1.00 95.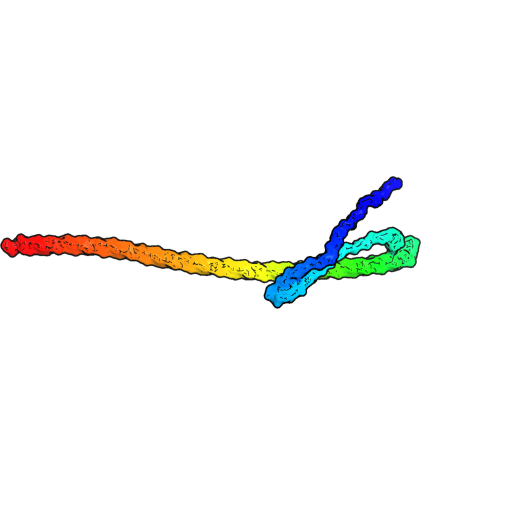81 117 THR A C 1
ATOM 865 O O . THR A 1 117 ? -30.325 4.666 42.776 1.00 95.81 117 THR A O 1
ATOM 868 N N . GLN A 1 118 ? -29.640 5.867 41.016 1.00 95.19 118 GLN A N 1
ATOM 869 C CA . GLN A 1 118 ? -29.857 7.176 41.626 1.00 95.19 118 GLN A CA 1
ATOM 870 C C . GLN A 1 118 ? -31.339 7.458 41.928 1.00 95.19 118 GLN A C 1
ATOM 872 O O . GLN A 1 118 ? -31.673 7.995 42.984 1.00 95.19 118 GLN A O 1
ATOM 877 N N . VAL A 1 119 ? -32.258 7.060 41.045 1.00 92.00 119 VAL A N 1
ATOM 878 C CA . VAL A 1 119 ? -33.703 7.129 41.322 1.00 92.00 119 VAL A CA 1
ATOM 879 C C . VAL A 1 119 ? -34.065 6.203 42.483 1.00 92.00 119 VAL A C 1
ATOM 881 O O . VAL A 1 119 ? -34.816 6.588 43.379 1.00 92.00 119 VAL A O 1
ATOM 884 N N . ARG A 1 120 ? -33.497 4.993 42.522 1.00 92.12 120 ARG A N 1
ATOM 885 C CA . ARG A 1 120 ? -33.740 4.020 43.592 1.00 92.12 120 ARG A CA 1
ATOM 886 C C . ARG A 1 120 ? -33.234 4.507 44.949 1.00 92.12 120 ARG A C 1
ATOM 888 O O . ARG A 1 120 ? -33.919 4.299 45.953 1.00 92.12 120 ARG A O 1
ATOM 895 N N . THR A 1 121 ? -32.071 5.154 45.010 1.00 94.31 121 THR A N 1
ATOM 896 C CA . THR A 1 121 ? -31.542 5.726 46.259 1.00 94.31 121 THR A CA 1
ATOM 897 C C . THR A 1 121 ? -32.416 6.880 46.744 1.00 94.31 121 THR A C 1
ATOM 899 O O . THR A 1 121 ? -32.793 6.892 47.915 1.00 94.31 121 THR A O 1
ATOM 902 N N . GLN A 1 122 ? -32.843 7.784 45.856 1.00 92.88 122 GLN A N 1
ATOM 903 C CA . GLN A 1 122 ? -33.779 8.865 46.196 1.00 92.88 122 GLN A CA 1
ATOM 904 C C . GLN A 1 122 ? -35.137 8.334 46.671 1.00 92.88 122 GLN A C 1
ATOM 906 O O . GLN A 1 122 ? -35.649 8.789 47.694 1.00 92.88 122 GLN A O 1
ATOM 911 N N . ALA A 1 123 ? -35.690 7.323 45.994 1.00 90.00 123 ALA A N 1
ATOM 912 C CA . ALA A 1 123 ? -36.920 6.658 46.413 1.00 90.00 123 ALA A CA 1
ATOM 913 C C . ALA A 1 123 ? -36.761 5.989 47.787 1.00 90.00 123 ALA A C 1
ATOM 915 O O . ALA A 1 123 ? -37.635 6.121 48.636 1.00 90.00 123 ALA A O 1
ATOM 916 N N . SER A 1 124 ? -35.628 5.332 48.051 1.00 89.56 124 SER A N 1
ATOM 917 C CA . SER A 1 124 ? -35.346 4.707 49.353 1.00 89.56 124 SER A CA 1
ATOM 918 C C . SER A 1 124 ? -35.262 5.744 50.479 1.00 89.56 124 SER A C 1
ATOM 920 O O . SER A 1 124 ? -35.786 5.512 51.567 1.00 89.56 124 SER A O 1
ATOM 922 N N . ILE A 1 125 ? -34.659 6.910 50.215 1.00 89.31 125 ILE A N 1
ATOM 923 C CA . ILE A 1 125 ? -34.601 8.033 51.163 1.00 89.31 125 ILE A CA 1
ATOM 924 C C . ILE A 1 125 ? -36.003 8.613 51.406 1.00 89.31 125 ILE A C 1
ATOM 926 O O . ILE A 1 125 ? -36.368 8.845 52.558 1.00 89.31 125 ILE A O 1
ATOM 930 N N . ALA A 1 126 ? -36.807 8.803 50.357 1.00 86.19 126 ALA A N 1
ATOM 931 C CA . ALA A 1 126 ? -38.177 9.306 50.471 1.00 86.19 126 ALA A CA 1
ATOM 932 C C . ALA A 1 126 ? -39.094 8.331 51.231 1.00 86.19 126 ALA A C 1
ATOM 934 O O . ALA A 1 126 ? -39.820 8.748 52.132 1.00 86.19 126 ALA A O 1
ATOM 935 N N . ILE A 1 127 ? -39.003 7.028 50.941 1.00 83.50 127 ILE A N 1
ATOM 936 C CA . ILE A 1 127 ? -39.730 5.968 51.656 1.00 83.50 127 ILE A CA 1
ATOM 937 C C . ILE A 1 127 ? -39.311 5.938 53.128 1.00 83.50 127 ILE A C 1
ATOM 939 O O . ILE A 1 127 ? -40.167 5.862 54.007 1.00 83.50 127 ILE A O 1
ATOM 943 N N . LEU A 1 128 ? -38.012 6.044 53.423 1.00 85.31 128 LEU A N 1
ATOM 944 C CA . LEU A 1 128 ? -37.522 6.104 54.800 1.00 85.31 128 LEU A CA 1
ATOM 945 C C . LEU A 1 128 ? -38.039 7.350 55.536 1.00 85.31 128 LEU A C 1
ATOM 947 O O . LEU A 1 128 ? -38.433 7.256 56.699 1.00 85.31 128 LEU A O 1
ATOM 951 N N . ALA A 1 129 ? -38.062 8.509 54.877 1.00 81.69 129 ALA A N 1
ATOM 952 C CA . ALA A 1 129 ? -38.600 9.743 55.445 1.00 81.69 129 ALA A CA 1
ATOM 953 C C . ALA A 1 129 ? -40.110 9.634 55.722 1.00 81.69 129 ALA A C 1
ATOM 955 O O . ALA A 1 129 ? -40.563 9.998 56.810 1.00 81.69 129 ALA A O 1
ATOM 956 N N . GLN A 1 130 ? -40.869 9.052 54.791 1.00 82.81 130 GLN A N 1
ATOM 957 C CA . GLN A 1 130 ? -42.302 8.809 54.946 1.00 82.81 130 GLN A CA 1
ATOM 958 C C . GLN A 1 130 ? -42.588 7.792 56.062 1.00 82.81 130 GLN A C 1
ATOM 960 O O . GLN A 1 130 ? -43.457 8.027 56.899 1.00 82.81 130 GLN A O 1
ATOM 965 N N . ALA A 1 131 ? -41.816 6.705 56.155 1.00 79.00 131 ALA A N 1
ATOM 966 C CA . ALA A 1 131 ? -41.924 5.727 57.240 1.00 79.00 131 ALA A CA 1
ATOM 967 C C . ALA A 1 131 ? -41.599 6.339 58.614 1.00 79.00 131 ALA A C 1
ATOM 969 O O . ALA A 1 131 ? -42.259 6.023 59.607 1.00 79.00 131 ALA A O 1
ATOM 970 N N . LYS A 1 132 ? -40.615 7.247 58.691 1.00 70.81 132 LYS A N 1
ATOM 971 C CA . LYS A 1 132 ? -40.337 8.014 59.916 1.00 70.81 132 LYS A CA 1
ATOM 972 C C . LYS A 1 132 ? -41.507 8.931 60.290 1.00 70.81 132 LYS A C 1
ATOM 974 O O . LYS A 1 132 ? -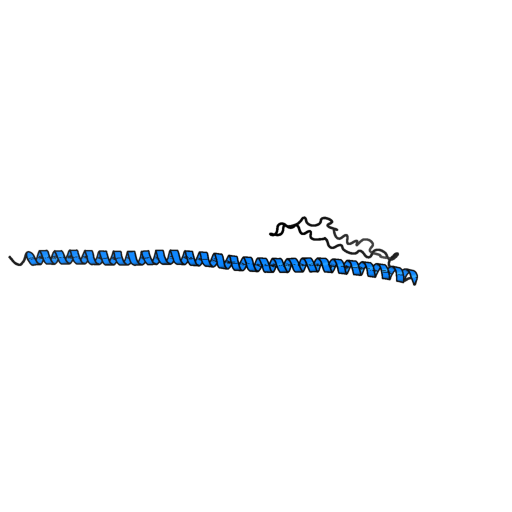41.905 8.929 61.450 1.00 70.81 132 LYS A O 1
ATOM 979 N N . GLN A 1 133 ? -42.092 9.664 59.341 1.00 79.62 133 GLN A N 1
ATOM 980 C CA . GLN A 1 133 ? -43.258 10.524 59.599 1.00 79.62 133 GLN A CA 1
ATOM 981 C C . GLN A 1 133 ? -44.497 9.737 60.040 1.00 79.62 133 GLN A C 1
ATOM 983 O O . GLN A 1 133 ? -45.165 10.145 60.988 1.00 79.62 133 GLN A O 1
ATOM 988 N N . LEU A 1 134 ? -44.775 8.590 59.414 1.00 74.81 134 LEU A N 1
ATOM 989 C CA . LEU A 1 134 ? -45.877 7.713 59.817 1.00 74.81 134 LEU A CA 1
ATOM 990 C C . LEU A 1 134 ? -45.706 7.213 61.263 1.00 74.81 134 LEU A C 1
ATOM 992 O O . LEU A 1 134 ? -46.666 7.238 62.026 1.00 74.81 134 LEU A O 1
ATOM 996 N N . ASN A 1 135 ? -44.490 6.834 61.679 1.00 71.25 135 ASN A N 1
ATOM 997 C CA . ASN A 1 135 ? -44.223 6.424 63.067 1.00 71.25 135 ASN A CA 1
ATOM 998 C C . ASN A 1 135 ? -44.461 7.553 64.093 1.00 71.25 135 ASN A C 1
ATOM 1000 O O . ASN A 1 135 ? -44.991 7.304 65.179 1.00 71.25 135 ASN A O 1
ATOM 1004 N N . VAL A 1 136 ? -44.103 8.799 63.765 1.00 68.75 136 VAL A N 1
ATOM 1005 C CA . VAL A 1 136 ? -44.351 9.953 64.652 1.00 68.75 136 VAL A CA 1
ATOM 1006 C C . VAL A 1 136 ? -45.845 10.286 64.714 1.00 68.75 136 VAL A C 1
ATOM 1008 O O . VAL A 1 136 ? -46.375 10.475 65.805 1.00 68.75 136 VAL A O 1
ATOM 1011 N N . GLY A 1 137 ? -46.549 10.257 63.577 1.00 68.75 137 GLY A N 1
ATOM 1012 C CA . GLY A 1 137 ? -47.997 10.483 63.526 1.00 68.75 137 GLY A CA 1
ATOM 1013 C C . GLY A 1 137 ? -48.795 9.455 64.333 1.00 68.75 137 GLY A C 1
ATOM 1014 O O . GLY A 1 137 ? -49.710 9.825 65.060 1.00 68.75 137 GLY A O 1
ATOM 1015 N N . VAL A 1 138 ? -48.415 8.172 64.297 1.00 61.53 138 VAL A N 1
ATOM 1016 C CA . VAL A 1 138 ? -49.053 7.126 65.125 1.00 61.53 138 VAL A CA 1
ATOM 1017 C C . VAL A 1 138 ? -48.824 7.370 66.621 1.00 61.53 138 VAL A C 1
ATOM 1019 O O . VAL A 1 138 ? -49.721 7.137 67.429 1.00 61.53 138 VAL A O 1
ATOM 1022 N N . SER A 1 139 ? -47.658 7.893 67.001 1.00 63.88 139 SER A N 1
ATOM 1023 C CA . SER A 1 139 ? -47.357 8.239 68.396 1.00 63.88 139 SER A CA 1
ATOM 1024 C C . SER A 1 139 ? -48.219 9.407 68.903 1.00 63.88 139 SER A C 1
ATOM 1026 O O . SER A 1 139 ? -48.638 9.397 70.061 1.00 63.88 139 SER A O 1
ATOM 1028 N N . ASP A 1 140 ? -48.533 10.377 68.036 1.00 64.38 140 ASP A N 1
ATOM 1029 C CA . ASP A 1 140 ? -49.477 11.466 68.327 1.00 64.38 140 ASP A CA 1
ATOM 1030 C C . ASP A 1 140 ? -50.929 10.975 68.426 1.00 64.38 140 ASP A C 1
ATOM 1032 O O . ASP A 1 140 ? -51.663 11.420 69.307 1.00 64.38 140 ASP A O 1
ATOM 1036 N N . LEU A 1 141 ? -51.344 10.005 67.602 1.00 68.06 141 LEU A N 1
ATOM 1037 C CA . LEU A 1 141 ? -52.675 9.389 67.708 1.00 68.06 141 LEU A CA 1
ATOM 1038 C C . LEU A 1 141 ? -52.843 8.594 69.012 1.00 68.06 141 LEU A C 1
ATOM 1040 O O . LEU A 1 141 ? -53.889 8.668 69.654 1.00 68.06 141 LEU A O 1
ATOM 1044 N N . LEU A 1 142 ? -51.806 7.871 69.443 1.00 65.12 142 LEU A N 1
ATOM 1045 C CA . LEU A 1 142 ? -51.825 7.130 70.708 1.00 65.12 142 LEU A CA 1
ATOM 1046 C C . LEU A 1 142 ? -51.782 8.057 71.933 1.00 65.12 142 LEU A C 1
ATOM 1048 O O . LEU A 1 142 ? -52.424 7.765 72.941 1.00 65.12 142 LEU A O 1
ATOM 1052 N N . ARG A 1 143 ? -51.076 9.195 71.859 1.00 66.56 143 ARG A N 1
ATOM 1053 C CA . ARG A 1 143 ? -51.108 10.223 72.913 1.00 66.56 143 ARG A CA 1
ATOM 1054 C C . ARG A 1 143 ? -52.436 10.976 72.949 1.00 66.56 143 ARG A C 1
ATOM 1056 O O . ARG A 1 143 ? -52.954 11.186 74.036 1.00 66.56 143 ARG A O 1
ATOM 1063 N N . GLY A 1 144 ? -53.019 11.320 71.801 1.00 62.34 144 GLY A N 1
ATOM 1064 C CA . GLY A 1 144 ? -54.327 11.980 71.725 1.00 62.34 144 GLY A CA 1
ATOM 1065 C C . GLY A 1 144 ? -55.478 11.134 72.287 1.00 62.34 144 GLY A C 1
ATOM 1066 O O . GLY A 1 144 ? -56.386 11.678 72.906 1.00 62.34 144 GLY A O 1
ATOM 1067 N N . VAL A 1 145 ? -55.415 9.804 72.147 1.00 60.59 145 VAL A N 1
ATOM 1068 C CA . VAL A 1 145 ? -56.415 8.870 72.706 1.00 60.59 145 VAL A CA 1
ATOM 1069 C C . VAL A 1 145 ? -56.259 8.660 74.223 1.00 60.59 145 VAL A C 1
ATOM 1071 O O . VAL A 1 145 ? -57.244 8.365 74.891 1.00 60.59 145 VAL A O 1
ATOM 1074 N N . ASN A 1 146 ? -55.071 8.877 74.802 1.00 55.16 146 ASN A N 1
ATOM 1075 C CA . ASN A 1 146 ? -54.817 8.694 76.243 1.00 55.16 146 ASN A CA 1
ATOM 1076 C C . ASN A 1 146 ? -54.976 9.982 77.089 1.00 55.16 146 ASN A C 1
ATOM 1078 O O . ASN A 1 146 ? -54.602 9.996 78.258 1.00 55.16 146 ASN A O 1
ATOM 1082 N N . ILE A 1 147 ? -55.485 11.078 76.509 1.00 54.31 147 ILE A N 1
ATOM 1083 C CA . ILE A 1 147 ? -55.742 12.365 77.203 1.00 54.31 147 ILE A CA 1
ATOM 1084 C C . ILE A 1 147 ? -57.248 12.735 77.151 1.00 54.31 147 ILE A C 1
ATOM 1086 O O . ILE A 1 147 ? -57.656 13.803 77.592 1.00 54.31 147 ILE A O 1
ATOM 1090 N N . GLY A 1 148 ? -58.097 11.850 76.614 1.00 55.47 148 GLY A N 1
ATOM 1091 C CA . GLY A 1 148 ? -59.544 12.054 76.458 1.00 55.47 148 GLY A CA 1
ATOM 1092 C C . GLY A 1 148 ? -60.438 11.189 77.356 1.00 55.47 148 GLY A C 1
ATOM 1093 O O . GLY A 1 148 ? -61.609 11.021 77.022 1.00 55.47 148 GLY A O 1
ATOM 1094 N N . GLY A 1 149 ? -59.910 10.619 78.444 1.00 44.22 149 GLY A N 1
ATOM 1095 C CA . GLY A 1 149 ? -60.648 9.797 79.414 1.00 44.22 149 GLY A CA 1
ATOM 1096 C C . GLY A 1 149 ? -60.400 10.233 80.848 1.00 44.22 149 GLY A C 1
ATOM 1097 O O . GLY A 1 149 ? -59.279 10.721 81.115 1.00 44.22 149 GLY A O 1
#

Secondary structure (DSSP, 8-state):
----TT---------S-------TTS---------------TTTS--SSHHHHHHHHHHHHHHHHHHHHHHHHHHHHHHHHHHHHHHHHHHHHHHHHHHHHHHHHHHHHHHHHHHHHHHHHHHHHHHHHHHHHHHHHHHHHHHHHTT--

Foldseek 3Di:
DDDPPPDDPPDPPPVDQPFADADPVRDGDTLDDQDDDDPDDCVQQDDPDPVSPVSNVVVVVVVVVSVVVSVVSVVVVVVVVVVVVVVVVVVVVVVVVVVVVVVVVVVVVVVVVVVVVVVVVVVVVVVVVVVVVVVVVVVVVVVVVVVPD

Radius of gyration: 43.18 Å; chains: 1; bounding box: 107×28×119 Å

pLDDT: mean 75.86, std 16.05, range [41.88, 96.69]